Protein AF-0000000070922923 (afdb_homodimer)

Nearest PDB structures (foldseek):
  2a6q-assembly1_A  TM=8.345E-01  e=1.023E-07  Escherichia coli
  2a6q-assembly3_D  TM=9.654E-01  e=1.080E-05  Escherichia coli
  6l8f-assembly2_E  TM=8.200E-01  e=3.746E-06  Staphylococcus aureus subsp. aureus NCTC 8325
  6l8f-assembly1_A  TM=8.128E-01  e=3.490E-06  Staphylococcus aureus subsp. aureus NCTC 8325
  6l8e-assembly1_B  TM=9.632E-01  e=3.952E-04  Staphylococcus aureus subsp. aureus NCTC 8325

Organism: NCBI:txid713585

Sequence (166 aa):
MDAITYTTVRANLSKTMDRVCSDHEALIITRNGQQSVVMLSLEDYKALEETAYLLRTPANAKRLLTAAAQLNAGKGVERKLAKMDAITYTTVRANLSKTMDRVCSDHEALIITRNGQQSVVMLSLEDYKALEETAYLLRTPANAKRLLTAAAQLNAGKGVERKLAK

Solvent-accessible surface area (backbone atoms only — not comparable to full-atom values): 8550 Å² total; per-residue (Å²): 127,53,74,44,45,46,71,58,39,71,76,33,47,68,60,52,55,50,46,15,55,73,68,69,43,51,34,36,37,39,45,91,95,48,82,40,32,31,39,29,17,39,67,58,49,50,52,50,50,48,48,31,56,45,14,53,40,43,71,42,9,42,50,49,42,49,52,50,50,46,49,51,47,45,52,51,50,47,58,56,66,74,94,128,52,76,45,46,46,72,57,38,70,77,33,46,69,59,51,55,48,47,16,55,73,68,69,43,51,35,35,37,39,44,91,96,48,84,40,32,32,38,30,19,41,68,58,50,52,52,50,51,50,48,32,57,44,14,52,39,42,70,43,9,40,51,50,42,49,52,51,50,47,48,52,48,44,51,50,46,48,56,57,66,76,94

Structure (mmCIF, N/CA/C/O backbone):
data_AF-0000000070922923-model_v1
#
loop_
_entity.id
_entity.type
_entity.pdbx_description
1 polymer Antitoxin
#
loop_
_atom_site.group_PDB
_atom_site.id
_atom_site.type_symbol
_atom_site.label_atom_id
_atom_site.label_alt_id
_at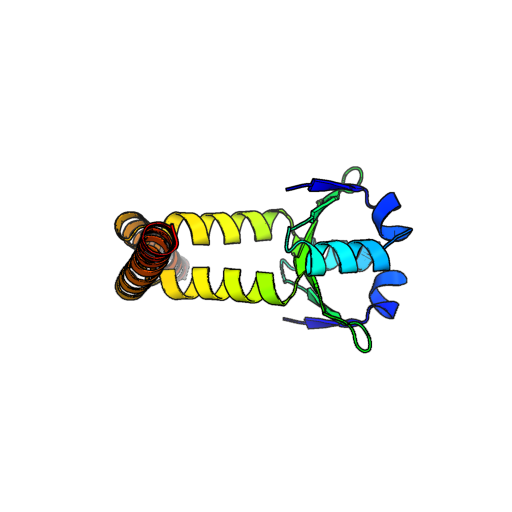om_site.label_comp_id
_atom_site.label_asym_id
_atom_site.label_entity_id
_atom_site.label_seq_id
_atom_site.pdbx_PDB_ins_code
_atom_site.Cartn_x
_atom_site.Cartn_y
_atom_site.Cartn_z
_atom_site.occupancy
_atom_site.B_iso_or_equiv
_atom_site.auth_seq_id
_atom_site.auth_comp_id
_atom_site.auth_asym_id
_atom_site.auth_atom_id
_atom_site.pdbx_PDB_model_num
ATOM 1 N N . MET A 1 1 ? 1.988 5.824 -11.891 1 79.81 1 MET A N 1
ATOM 2 C CA . MET A 1 1 ? 1.676 4.504 -11.352 1 79.81 1 MET A CA 1
ATOM 3 C C . MET A 1 1 ? 1.28 3.543 -12.469 1 79.81 1 MET A C 1
ATOM 5 O O . MET A 1 1 ? 0.51 3.906 -13.359 1 79.81 1 MET A O 1
ATOM 9 N N . ASP A 1 2 ? 1.984 2.342 -12.562 1 89.19 2 ASP A N 1
ATOM 10 C CA . ASP A 1 2 ? 1.737 1.365 -13.625 1 89.19 2 ASP A CA 1
ATOM 11 C C . ASP A 1 2 ? 0.698 0.335 -13.188 1 89.19 2 ASP A C 1
ATOM 13 O O . ASP A 1 2 ? 0.5 0.115 -11.984 1 89.19 2 ASP A O 1
ATOM 17 N N . ALA A 1 3 ? 0.009 -0.147 -14.25 1 95.56 3 ALA A N 1
ATOM 18 C CA . ALA A 1 3 ? -0.985 -1.19 -14.008 1 95.56 3 ALA A CA 1
ATOM 19 C C . ALA A 1 3 ? -0.617 -2.479 -14.742 1 95.56 3 ALA A C 1
ATOM 21 O O . ALA A 1 3 ? -0.144 -2.439 -15.883 1 95.56 3 ALA A O 1
ATOM 22 N N . ILE A 1 4 ? -0.761 -3.592 -14.078 1 96.75 4 ILE A N 1
ATOM 23 C CA . ILE A 1 4 ? -0.545 -4.91 -14.656 1 96.75 4 ILE A CA 1
ATOM 24 C C . ILE A 1 4 ? -1.716 -5.828 -14.305 1 96.75 4 ILE A C 1
ATOM 26 O O . ILE A 1 4 ? -2.465 -5.555 -13.367 1 96.75 4 ILE A O 1
ATOM 30 N N . THR A 1 5 ? -1.867 -6.867 -15.125 1 97.38 5 THR A N 1
ATOM 31 C CA . THR A 1 5 ? -3.014 -7.742 -14.922 1 97.38 5 THR A CA 1
ATOM 32 C C . THR A 1 5 ? -2.678 -8.852 -13.922 1 97.38 5 THR A C 1
ATOM 34 O O . THR A 1 5 ? -1.505 -9.156 -13.703 1 97.38 5 THR A O 1
ATOM 37 N N . TYR A 1 6 ? -3.736 -9.398 -13.43 1 97.19 6 TYR A N 1
ATOM 38 C CA . TYR A 1 6 ? -3.629 -10.547 -12.531 1 97.19 6 TYR A CA 1
ATOM 39 C C . TYR A 1 6 ? -2.818 -11.664 -13.18 1 97.19 6 TYR A C 1
ATOM 41 O O . TYR A 1 6 ? -1.923 -12.234 -12.547 1 97.19 6 TYR A O 1
ATOM 49 N N . THR A 1 7 ? -3.131 -11.945 -14.422 1 96.69 7 THR A N 1
ATOM 50 C CA . THR A 1 7 ? -2.504 -13.055 -15.133 1 96.69 7 THR A CA 1
ATOM 51 C C . THR A 1 7 ? -0.998 -12.844 -15.25 1 96.69 7 THR A C 1
ATOM 53 O O . THR A 1 7 ? -0.217 -13.781 -15.062 1 96.69 7 THR A O 1
ATOM 56 N N . THR A 1 8 ? -0.598 -11.625 -15.5 1 97.12 8 THR A N 1
ATOM 57 C CA . THR A 1 8 ? 0.817 -11.289 -15.625 1 97.12 8 THR A CA 1
ATOM 58 C C . THR A 1 8 ? 1.524 -11.438 -14.281 1 97.12 8 THR A C 1
ATOM 60 O O . THR A 1 8 ? 2.631 -11.977 -14.211 1 97.12 8 THR A O 1
ATOM 63 N N . VAL A 1 9 ? 0.851 -11.008 -13.234 1 97.75 9 VAL A N 1
ATOM 64 C CA . VAL A 1 9 ? 1.444 -11.07 -11.898 1 97.75 9 VAL A CA 1
ATOM 65 C C . VAL A 1 9 ? 1.553 -12.531 -11.453 1 97.75 9 VAL A C 1
ATOM 67 O O . VAL A 1 9 ? 2.562 -12.93 -10.875 1 97.75 9 VAL A O 1
ATOM 70 N N . ARG A 1 10 ? 0.542 -13.258 -11.727 1 96.31 10 ARG A N 1
ATOM 71 C CA . ARG A 1 10 ? 0.538 -14.672 -11.352 1 96.31 10 ARG A CA 1
ATOM 72 C C . ARG A 1 10 ? 1.724 -15.406 -11.969 1 96.31 10 ARG A C 1
ATOM 74 O O . ARG A 1 10 ? 2.35 -16.234 -11.32 1 96.31 10 ARG A O 1
ATOM 81 N N . ALA A 1 11 ? 2.074 -15.055 -13.164 1 96.5 11 ALA A N 1
ATOM 82 C CA . ALA A 1 11 ? 3.17 -15.703 -13.875 1 96.5 11 ALA A CA 1
ATOM 83 C C . ALA A 1 11 ? 4.523 -15.172 -13.414 1 96.5 11 ALA A C 1
ATOM 85 O O . ALA A 1 11 ? 5.543 -15.844 -13.555 1 96.5 11 ALA A O 1
ATOM 86 N N . ASN A 1 12 ? 4.492 -13.938 -12.867 1 97.5 12 ASN A N 1
ATOM 87 C CA . ASN A 1 12 ? 5.75 -13.258 -12.578 1 97.5 12 ASN A CA 1
ATOM 88 C C . ASN A 1 12 ? 5.711 -12.57 -11.211 1 97.5 12 ASN A C 1
ATOM 90 O O . ASN A 1 12 ? 6.148 -11.43 -11.07 1 97.5 12 ASN A O 1
ATOM 94 N N . LEU A 1 13 ? 5.238 -13.297 -10.273 1 97.44 13 LEU A N 1
ATOM 95 C CA . LEU A 1 13 ? 5.035 -12.672 -8.969 1 97.44 13 LEU A CA 1
ATOM 96 C C . LEU A 1 13 ? 6.355 -12.195 -8.383 1 97.44 13 LEU A C 1
ATOM 98 O O . LEU A 1 13 ? 6.461 -11.062 -7.91 1 97.44 13 LEU A O 1
ATOM 102 N N . SER A 1 14 ? 7.355 -13.039 -8.43 1 96.94 14 SER A N 1
ATOM 103 C CA . SER A 1 14 ? 8.656 -12.695 -7.871 1 96.94 14 SER A CA 1
ATOM 104 C C . SER A 1 14 ? 9.234 -11.453 -8.539 1 96.94 14 SER A C 1
ATOM 106 O O . SER A 1 14 ? 9.711 -10.539 -7.863 1 96.94 14 SER A O 1
ATOM 108 N N . LYS A 1 15 ? 9.195 -11.375 -9.828 1 97.25 15 LYS A N 1
ATOM 109 C CA . LYS A 1 15 ? 9.695 -10.234 -10.578 1 97.25 15 LYS A CA 1
ATOM 110 C C . LYS A 1 15 ? 8.922 -8.969 -10.242 1 97.25 15 LYS A C 1
ATOM 112 O O . LYS A 1 15 ? 9.5 -7.879 -10.148 1 97.25 15 LYS A O 1
ATOM 117 N N . THR A 1 16 ? 7.656 -9.109 -10.117 1 97.69 16 THR A N 1
ATOM 118 C CA . THR A 1 16 ? 6.805 -7.973 -9.773 1 97.69 16 THR A CA 1
ATOM 119 C C . THR A 1 16 ? 7.195 -7.406 -8.406 1 97.69 16 THR A C 1
ATOM 121 O O . THR A 1 16 ? 7.305 -6.188 -8.242 1 97.69 16 THR A O 1
ATOM 124 N N . MET A 1 17 ? 7.398 -8.297 -7.469 1 98 17 MET A N 1
ATOM 125 C CA . MET A 1 17 ? 7.805 -7.879 -6.133 1 98 17 MET A CA 1
ATOM 126 C C . MET A 1 17 ? 9.172 -7.191 -6.168 1 98 17 MET A C 1
ATOM 128 O O . MET A 1 17 ? 9.375 -6.184 -5.488 1 98 17 MET A O 1
ATOM 132 N N . ASP A 1 18 ? 10.07 -7.695 -6.977 1 97.69 18 ASP A N 1
ATOM 133 C CA . ASP A 1 18 ? 11.383 -7.066 -7.141 1 97.69 18 ASP A CA 1
ATOM 134 C C . ASP A 1 18 ? 11.242 -5.656 -7.707 1 97.69 18 ASP A C 1
ATOM 136 O O . ASP A 1 18 ? 11.945 -4.738 -7.285 1 97.69 18 ASP A O 1
ATOM 140 N N . ARG A 1 19 ? 10.383 -5.527 -8.602 1 97.06 19 ARG A N 1
ATOM 141 C CA . ARG A 1 19 ? 10.195 -4.258 -9.297 1 97.06 19 ARG A CA 1
ATOM 142 C C . ARG A 1 19 ? 9.742 -3.166 -8.336 1 97.06 19 ARG A C 1
ATOM 144 O O . ARG A 1 19 ? 10.297 -2.066 -8.328 1 97.06 19 ARG A O 1
ATOM 151 N N . VAL A 1 20 ? 8.812 -3.473 -7.449 1 97.31 20 VAL A N 1
ATOM 152 C CA . VAL A 1 20 ? 8.273 -2.449 -6.559 1 97.31 20 VAL A CA 1
ATOM 153 C C . VAL A 1 20 ? 9.312 -2.092 -5.492 1 97.31 20 VAL A C 1
ATOM 155 O O . VAL A 1 20 ? 9.328 -0.967 -4.988 1 97.31 20 VAL A O 1
ATOM 158 N N . CYS A 1 21 ? 10.148 -3.023 -5.168 1 97.12 21 CYS A N 1
ATOM 159 C CA . CYS A 1 21 ? 11.195 -2.766 -4.184 1 97.12 21 CYS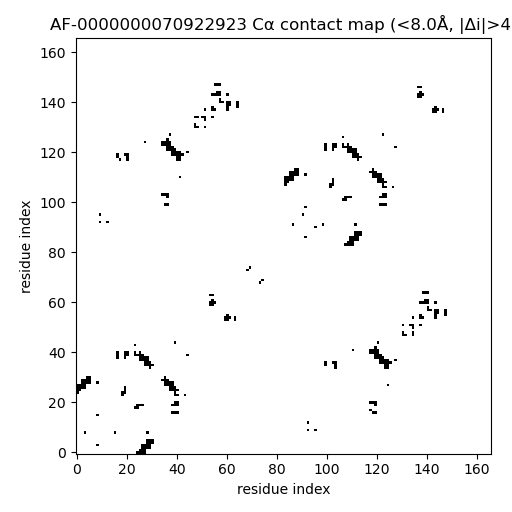 A CA 1
ATOM 160 C C . CYS A 1 21 ? 12.344 -1.984 -4.801 1 97.12 21 CYS A C 1
ATOM 162 O O . CYS A 1 21 ? 12.914 -1.096 -4.16 1 97.12 21 CYS A O 1
ATOM 164 N N . SER A 1 22 ? 12.688 -2.305 -6.016 1 96.44 22 SER A N 1
ATOM 165 C CA . SER A 1 22 ? 13.82 -1.67 -6.676 1 96.44 22 SER A CA 1
ATOM 166 C C . SER A 1 22 ? 13.469 -0.266 -7.152 1 96.44 22 SER A C 1
ATOM 168 O O . SER A 1 22 ? 14.242 0.676 -6.949 1 96.44 22 SER A O 1
ATOM 170 N N . ASP A 1 23 ? 12.289 -0.087 -7.77 1 94.88 23 ASP A N 1
ATOM 171 C CA . ASP A 1 23 ? 11.891 1.182 -8.375 1 94.88 23 ASP A CA 1
ATOM 172 C C . ASP A 1 23 ? 11.203 2.082 -7.352 1 94.88 23 ASP A C 1
ATOM 174 O O . ASP A 1 23 ? 11.047 3.285 -7.578 1 94.88 23 ASP A O 1
ATOM 178 N N . HIS A 1 24 ? 10.789 1.48 -6.309 1 94.62 24 HIS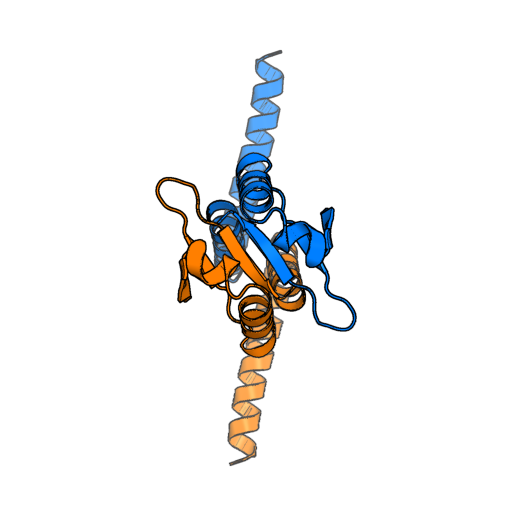 A N 1
ATOM 179 C CA . HIS A 1 24 ? 10.047 2.199 -5.281 1 94.62 24 HIS A CA 1
ATOM 180 C C . HIS A 1 24 ? 8.805 2.869 -5.867 1 94.62 24 HIS A C 1
ATOM 182 O O . HIS A 1 24 ? 8.516 4.027 -5.562 1 94.62 24 HIS A O 1
ATOM 188 N N . GLU A 1 25 ? 8.227 2.203 -6.793 1 94.38 25 GLU A N 1
ATOM 189 C CA . GLU A 1 25 ? 6.969 2.639 -7.398 1 94.38 25 GLU A CA 1
ATOM 190 C C . GLU A 1 25 ? 5.871 1.603 -7.199 1 94.38 25 GLU A C 1
ATOM 192 O O . GLU A 1 25 ? 6.074 0.413 -7.453 1 94.38 25 GLU A O 1
ATOM 197 N N . ALA A 1 26 ? 4.738 2.104 -6.789 1 96.5 26 ALA A N 1
ATOM 198 C CA . ALA A 1 26 ? 3.592 1.224 -6.566 1 96.5 26 ALA A CA 1
ATOM 199 C C . ALA A 1 26 ? 3.045 0.692 -7.891 1 96.5 26 ALA A C 1
ATOM 201 O O . ALA A 1 26 ? 3.131 1.366 -8.922 1 96.5 26 ALA A O 1
ATOM 202 N N . LEU A 1 27 ? 2.479 -0.525 -7.812 1 97.75 27 LEU A N 1
ATOM 203 C CA . LEU A 1 27 ? 1.881 -1.153 -8.984 1 97.75 27 LEU A CA 1
ATOM 204 C C . LEU A 1 27 ? 0.425 -1.522 -8.727 1 97.75 27 LEU A C 1
ATOM 206 O O . LEU A 1 27 ? 0.1 -2.072 -7.668 1 97.75 27 LEU A O 1
ATOM 210 N N . ILE A 1 28 ? -0.378 -1.153 -9.727 1 98.25 28 ILE A N 1
ATOM 211 C CA . ILE A 1 28 ? -1.776 -1.565 -9.672 1 98.25 28 ILE A CA 1
ATOM 212 C C . ILE A 1 28 ? -1.942 -2.922 -10.352 1 98.25 28 ILE A C 1
ATOM 214 O O . ILE A 1 28 ? -1.435 -3.139 -11.453 1 98.25 28 ILE A O 1
ATOM 218 N N . ILE A 1 29 ? -2.617 -3.795 -9.648 1 98.38 29 ILE A N 1
ATOM 219 C CA . ILE A 1 29 ? -2.926 -5.105 -10.219 1 98.38 29 ILE A CA 1
ATOM 220 C C . ILE A 1 29 ? -4.426 -5.211 -10.484 1 98.38 29 ILE A C 1
ATOM 222 O O . ILE A 1 29 ? -5.234 -5.16 -9.555 1 98.38 29 ILE A O 1
ATOM 226 N N . THR A 1 30 ? -4.691 -5.395 -11.727 1 97.94 30 THR A N 1
ATOM 227 C CA . THR A 1 30 ? -6.094 -5.41 -12.125 1 97.94 30 THR A CA 1
ATOM 228 C C . THR A 1 30 ? -6.574 -6.84 -12.367 1 97.94 30 THR A C 1
ATOM 230 O O . THR A 1 30 ? -5.781 -7.715 -12.727 1 97.94 30 THR A O 1
ATOM 233 N N . ARG A 1 31 ? -7.906 -7.035 -12.117 1 94.94 31 ARG A N 1
ATOM 234 C CA . ARG A 1 31 ? -8.594 -8.297 -12.359 1 94.94 31 ARG A CA 1
ATOM 235 C C . ARG A 1 31 ? -9.883 -8.078 -13.141 1 94.94 31 ARG A C 1
ATOM 237 O O . ARG A 1 31 ? -10.57 -7.07 -12.953 1 94.94 31 ARG A O 1
ATOM 244 N N . ASN A 1 32 ? -10.094 -9.031 -13.977 1 92.19 32 ASN A N 1
ATOM 245 C CA . ASN A 1 32 ? -11.312 -8.914 -14.766 1 92.19 32 ASN A CA 1
ATOM 246 C C . ASN A 1 32 ? -12.562 -8.977 -13.891 1 92.19 32 ASN A C 1
ATOM 248 O O . ASN A 1 32 ? -12.789 -9.969 -13.195 1 92.19 32 ASN A O 1
ATOM 252 N N . GLY A 1 33 ? -13.328 -7.867 -13.867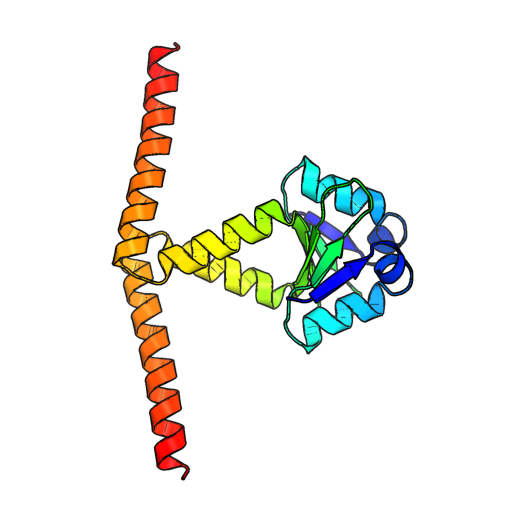 1 92.69 33 GLY A N 1
ATOM 253 C CA . GLY A 1 33 ? -14.609 -7.82 -13.195 1 92.69 33 GLY A CA 1
ATOM 254 C C . GLY A 1 33 ? -14.492 -7.75 -11.68 1 92.69 33 GLY A C 1
ATOM 255 O O . GLY A 1 33 ? -15.492 -7.871 -10.969 1 92.69 33 GLY A O 1
ATOM 256 N N . GLN A 1 34 ? -13.344 -7.723 -11.195 1 94.88 34 GLN A N 1
ATOM 257 C CA . GLN A 1 34 ? -13.141 -7.699 -9.75 1 94.88 34 GLN A CA 1
ATOM 258 C C . GLN A 1 34 ? -12.352 -6.461 -9.328 1 94.88 34 GLN A C 1
ATOM 260 O O . GLN A 1 34 ? -11.82 -5.734 -10.172 1 94.88 34 GLN A O 1
ATOM 265 N N . GLN A 1 35 ? -12.359 -6.238 -8.031 1 96 35 GLN A N 1
ATOM 266 C CA . G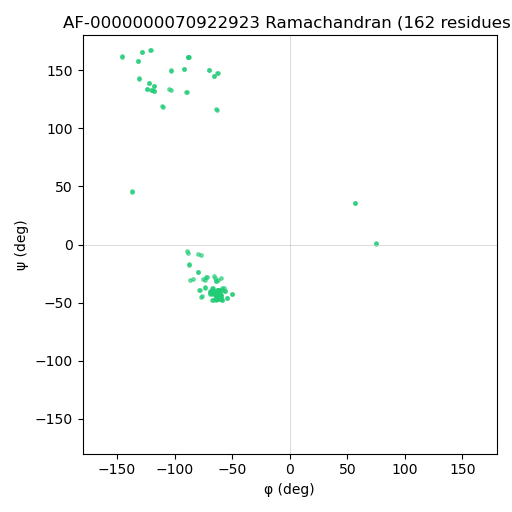LN A 1 35 ? -11.633 -5.098 -7.492 1 96 35 GLN A CA 1
ATOM 267 C C . GLN A 1 35 ? -10.125 -5.258 -7.691 1 96 35 GLN A C 1
ATOM 269 O O . GLN A 1 35 ? -9.594 -6.363 -7.566 1 96 35 GLN A O 1
ATOM 274 N N . SER A 1 36 ? -9.508 -4.152 -7.922 1 98.06 36 SER A N 1
ATOM 275 C CA . SER A 1 36 ? -8.062 -4.141 -8.094 1 98.06 36 SER A CA 1
ATOM 276 C C . SER A 1 36 ? -7.348 -3.967 -6.762 1 98.06 36 SER A C 1
ATOM 278 O O . SER A 1 36 ? -7.957 -3.549 -5.773 1 98.06 36 SER A O 1
ATOM 280 N N . VAL A 1 37 ? -6.051 -4.344 -6.789 1 98.44 37 VAL A N 1
ATOM 281 C CA . VAL A 1 37 ? -5.211 -4.176 -5.609 1 98.44 37 VAL A CA 1
ATOM 282 C C . VAL A 1 37 ? -3.928 -3.438 -5.988 1 98.44 37 VAL A C 1
ATOM 284 O O . VAL A 1 37 ? -3.643 -3.244 -7.172 1 98.44 37 VAL A O 1
ATOM 287 N N . VAL A 1 38 ? -3.221 -2.971 -4.961 1 98.44 38 VAL A N 1
ATOM 288 C CA . VAL A 1 38 ? -1.949 -2.277 -5.137 1 98.44 38 VAL A CA 1
ATOM 289 C C . VAL A 1 38 ? -0.853 -3.006 -4.363 1 98.44 38 VAL A C 1
ATOM 291 O O . VAL A 1 38 ? -1.081 -3.475 -3.244 1 98.44 38 VAL A O 1
ATOM 294 N N . MET A 1 39 ? 0.3 -3.062 -5.055 1 98.5 39 MET A N 1
ATOM 295 C CA . MET A 1 39 ? 1.496 -3.604 -4.414 1 98.5 39 MET A CA 1
ATOM 296 C C . MET A 1 39 ? 2.59 -2.547 -4.32 1 98.5 39 MET A C 1
ATOM 298 O O . MET A 1 39 ? 2.859 -1.839 -5.293 1 98.5 39 MET A O 1
ATOM 302 N N . LEU A 1 40 ? 3.152 -2.43 -3.17 1 97.69 40 LEU A N 1
ATOM 303 C CA . LEU A 1 40 ? 4.297 -1.548 -2.98 1 97.69 40 LEU A CA 1
ATOM 304 C C . LEU A 1 40 ? 5.27 -2.133 -1.96 1 97.69 40 LEU A C 1
ATOM 306 O O . LEU A 1 40 ? 4.914 -3.041 -1.206 1 97.69 40 LEU A O 1
ATOM 310 N N . SER A 1 41 ? 6.496 -1.654 -1.948 1 97.94 41 SER A N 1
ATOM 311 C CA . SER A 1 41 ? 7.469 -2.17 -0.99 1 97.94 41 SER A CA 1
ATOM 312 C C . SER A 1 41 ? 7.035 -1.887 0.444 1 97.94 41 SER A C 1
ATOM 314 O O . SER A 1 41 ? 6.367 -0.885 0.711 1 97.94 41 SER A O 1
ATOM 316 N N . LEU A 1 42 ? 7.387 -2.771 1.329 1 97.38 42 LEU A N 1
ATOM 317 C CA . LEU A 1 42 ? 7.078 -2.537 2.736 1 97.38 42 LEU A CA 1
ATOM 318 C C . LEU A 1 42 ? 7.66 -1.21 3.207 1 97.38 42 LEU A C 1
ATOM 320 O O . LEU A 1 42 ? 7.012 -0.469 3.947 1 97.38 42 LEU A O 1
ATOM 324 N N . GLU A 1 43 ? 8.812 -0.912 2.783 1 95.38 43 GLU A N 1
ATOM 325 C CA . GLU A 1 43 ? 9.477 0.337 3.145 1 95.38 43 GLU A CA 1
ATOM 326 C C . GLU A 1 43 ? 8.648 1.546 2.709 1 95.38 43 GLU A C 1
ATOM 328 O O . GLU A 1 43 ? 8.414 2.457 3.504 1 95.38 43 GLU A O 1
ATOM 333 N N . ASP A 1 44 ? 8.211 1.524 1.506 1 94.56 44 ASP A N 1
ATOM 334 C CA . ASP A 1 44 ? 7.426 2.635 0.976 1 94.56 44 ASP A CA 1
ATOM 335 C C . ASP A 1 44 ? 6.074 2.742 1.683 1 94.56 44 ASP A C 1
ATOM 337 O O . ASP A 1 44 ? 5.582 3.846 1.928 1 94.56 44 ASP A O 1
ATOM 341 N N . TYR A 1 45 ? 5.516 1.658 1.977 1 95.5 45 TYR A N 1
ATOM 342 C CA . TYR A 1 45 ? 4.242 1.648 2.689 1 95.5 45 TYR A CA 1
ATOM 343 C C . TYR A 1 45 ? 4.387 2.27 4.074 1 95.5 45 TYR A C 1
ATOM 345 O O . TYR A 1 45 ? 3.57 3.1 4.477 1 95.5 45 TYR A O 1
ATOM 353 N N . LYS A 1 46 ? 5.43 1.92 4.77 1 93.38 46 LYS A N 1
ATOM 354 C CA . LYS A 1 46 ? 5.68 2.455 6.102 1 93.38 46 LYS A CA 1
ATOM 355 C C . LYS A 1 46 ? 5.895 3.965 6.059 1 93.38 46 LYS A C 1
ATOM 357 O O . LYS A 1 46 ? 5.418 4.691 6.93 1 93.38 46 LYS A O 1
ATOM 362 N N . ALA A 1 47 ? 6.625 4.367 5.098 1 90.38 47 ALA A N 1
ATOM 363 C CA . ALA A 1 47 ? 6.863 5.797 4.926 1 90.38 47 ALA A CA 1
ATOM 364 C C . ALA A 1 47 ? 5.555 6.543 4.688 1 90.38 47 ALA A C 1
ATOM 366 O O . ALA A 1 47 ? 5.328 7.609 5.262 1 90.38 47 ALA A O 1
ATOM 367 N N . LEU A 1 48 ? 4.699 6.004 3.844 1 89.69 48 LEU A N 1
ATOM 368 C CA . LEU A 1 48 ? 3.402 6.594 3.531 1 89.69 48 LEU A CA 1
ATOM 369 C C . LEU A 1 48 ? 2.514 6.645 4.77 1 89.69 48 LEU A C 1
ATOM 371 O O . LEU A 1 48 ? 1.877 7.664 5.039 1 89.69 48 LEU A O 1
ATOM 375 N N . GLU A 1 49 ? 2.465 5.578 5.457 1 88.69 49 GLU A N 1
ATOM 376 C CA . GLU A 1 49 ? 1.673 5.492 6.68 1 88.69 49 GLU A CA 1
ATOM 377 C C . GLU A 1 49 ? 2.166 6.484 7.727 1 88.69 49 GLU A C 1
ATOM 379 O O . GLU A 1 49 ? 1.363 7.16 8.375 1 88.69 49 GLU A O 1
ATOM 384 N N . GLU A 1 50 ? 3.473 6.551 7.926 1 84.31 50 GLU A N 1
ATOM 385 C CA . GLU A 1 50 ? 4.074 7.488 8.867 1 84.31 50 GLU A CA 1
ATOM 386 C C . GLU A 1 50 ? 3.738 8.93 8.5 1 84.31 50 GLU A C 1
ATOM 388 O O . GLU A 1 50 ? 3.4 9.734 9.375 1 84.31 50 GLU A O 1
ATOM 393 N N . THR A 1 51 ? 3.846 9.125 7.227 1 81.25 51 THR A N 1
ATOM 394 C CA . THR A 1 51 ? 3.52 10.461 6.742 1 81.25 51 THR A CA 1
ATOM 395 C C . THR A 1 51 ? 2.061 10.797 7.035 1 81.25 51 THR A C 1
ATOM 397 O O . THR A 1 51 ? 1.759 11.875 7.555 1 81.25 51 THR A O 1
ATOM 400 N N . ALA A 1 52 ? 1.173 9.859 6.754 1 82.56 52 ALA A N 1
ATOM 401 C CA . ALA A 1 52 ? -0.251 10.062 7.008 1 82.56 52 ALA A CA 1
ATOM 402 C C . ALA A 1 52 ? -0.519 10.266 8.5 1 82.56 52 ALA A C 1
ATOM 404 O O . ALA A 1 52 ? -1.32 11.117 8.883 1 82.56 52 ALA A O 1
ATOM 405 N N . TYR A 1 53 ? 0.124 9.516 9.281 1 80.94 53 TYR A N 1
ATOM 406 C CA . TYR A 1 53 ? -0.045 9.578 10.727 1 80.94 53 TYR A CA 1
ATOM 407 C C . TYR A 1 53 ? 0.466 10.906 11.281 1 80.94 53 TYR A C 1
ATOM 409 O O . TYR A 1 53 ? -0.207 11.555 12.086 1 80.94 53 TYR A O 1
ATOM 417 N N . LEU A 1 54 ? 1.661 11.32 10.891 1 75.25 54 LEU A N 1
ATOM 418 C CA . LEU A 1 54 ? 2.309 12.531 11.383 1 75.25 54 LEU A CA 1
ATOM 419 C C . LEU A 1 54 ? 1.515 13.773 10.984 1 75.25 54 LEU A C 1
ATOM 421 O O . LEU A 1 54 ? 1.445 14.742 11.75 1 75.25 54 LEU A O 1
ATOM 425 N N . LEU A 1 55 ? 0.919 13.648 9.898 1 73.38 55 LEU A N 1
ATOM 426 C CA . LEU A 1 55 ? 0.232 14.82 9.359 1 73.38 55 LEU A CA 1
ATOM 427 C C . LEU A 1 55 ? -1.196 14.898 9.891 1 73.38 55 LEU A C 1
ATOM 429 O O . LEU A 1 55 ? -1.91 15.867 9.609 1 73.38 55 LEU A O 1
ATOM 433 N N . ARG A 1 56 ? -1.585 13.883 10.578 1 72.38 56 ARG A N 1
ATOM 434 C CA . ARG A 1 56 ? -2.938 13.867 11.125 1 72.38 56 ARG A CA 1
ATOM 435 C C . ARG A 1 56 ? -3.117 14.969 12.172 1 72.38 56 ARG A C 1
ATOM 437 O O . ARG A 1 56 ? -4.238 15.414 12.43 1 72.38 56 ARG A O 1
ATOM 444 N N . THR A 1 57 ? -2.139 15.406 12.883 1 70.88 57 THR A N 1
ATOM 445 C CA . THR A 1 57 ? -2.248 16.547 13.789 1 70.88 57 THR A CA 1
ATOM 446 C C . THR A 1 57 ? -1.608 17.781 13.188 1 70.88 57 THR A C 1
ATOM 448 O O . THR A 1 57 ? -0.539 17.703 12.578 1 70.88 57 THR A O 1
ATOM 451 N N . PRO A 1 58 ? -2.365 18.938 13.273 1 64.5 58 PRO A N 1
ATOM 452 C CA . PRO A 1 58 ? -1.859 20.172 12.688 1 64.5 58 PRO A CA 1
ATOM 453 C C . PRO A 1 58 ? -0.427 20.484 13.109 1 64.5 58 PRO A C 1
ATOM 455 O O . PRO A 1 58 ? 0.37 20.969 12.305 1 64.5 58 PRO A O 1
ATOM 458 N N . ALA A 1 59 ? -0.189 20.281 14.32 1 66.88 59 ALA A N 1
ATOM 459 C CA . ALA A 1 59 ? 1.147 20.578 14.82 1 66.88 59 ALA A CA 1
ATOM 460 C C . ALA A 1 59 ? 2.205 19.734 14.117 1 66.88 59 ALA A C 1
ATOM 462 O O . ALA A 1 59 ? 3.254 20.234 13.719 1 66.88 59 ALA A O 1
ATOM 463 N N . ASN A 1 60 ? 1.893 18.5 13.922 1 67.62 60 ASN A N 1
ATOM 464 C CA . ASN A 1 60 ? 2.83 17.594 13.289 1 67.62 60 ASN A CA 1
ATOM 465 C C . ASN A 1 60 ? 2.957 17.859 11.797 1 67.62 60 ASN A C 1
ATOM 467 O O . ASN A 1 60 ? 4.051 17.766 11.234 1 67.62 60 ASN A O 1
ATOM 471 N N . ALA A 1 61 ? 1.863 18.188 11.32 1 66.75 61 ALA A N 1
ATOM 472 C CA . ALA A 1 61 ? 1.871 18.5 9.891 1 66.75 61 ALA A CA 1
ATOM 473 C C . ALA A 1 61 ? 2.781 19.688 9.602 1 66.75 61 ALA A C 1
ATOM 475 O O . ALA A 1 61 ? 3.572 19.672 8.656 1 66.75 61 ALA A O 1
ATOM 476 N N . LYS A 1 62 ? 2.65 20.625 10.391 1 65.12 62 LYS A N 1
ATOM 477 C CA . LYS A 1 62 ? 3.473 21.828 10.227 1 65.12 62 LYS A CA 1
ATOM 478 C C . LYS A 1 62 ? 4.957 21.484 10.344 1 65.12 62 LYS A C 1
ATOM 480 O O . LYS A 1 62 ? 5.762 21.953 9.523 1 65.12 62 LYS A O 1
ATOM 485 N N . ARG A 1 63 ? 5.23 20.734 11.297 1 66.25 63 ARG A N 1
ATOM 486 C CA . ARG A 1 63 ? 6.621 20.359 11.523 1 66.25 63 ARG A CA 1
ATOM 487 C C . ARG A 1 63 ? 7.184 19.594 10.336 1 66.25 63 ARG A C 1
ATOM 489 O O . ARG A 1 63 ? 8.312 19.844 9.906 1 66.25 63 ARG A O 1
ATOM 496 N N . LEU A 1 64 ? 6.41 18.688 9.859 1 63.84 64 LEU A N 1
ATOM 497 C CA . LEU A 1 64 ? 6.852 17.828 8.758 1 63.84 64 LEU A CA 1
ATOM 498 C C . LEU A 1 64 ? 7.023 18.641 7.477 1 63.84 64 LEU A C 1
ATOM 500 O O . LEU A 1 64 ? 7.973 18.406 6.723 1 63.84 64 LEU A O 1
ATOM 504 N N . LEU A 1 65 ? 6.113 19.453 7.293 1 64.88 65 LEU A N 1
ATOM 505 C CA . LEU A 1 65 ? 6.195 20.281 6.098 1 64.88 65 LEU A CA 1
ATOM 506 C C . LEU A 1 65 ? 7.414 21.203 6.156 1 64.88 65 LEU A C 1
ATOM 508 O O . LEU A 1 65 ? 8.07 21.438 5.133 1 64.88 65 LEU A O 1
ATOM 512 N N . THR A 1 66 ? 7.578 21.672 7.312 1 65.5 66 THR A N 1
ATOM 513 C CA . THR A 1 66 ? 8.742 22.516 7.504 1 65.5 66 THR A CA 1
ATOM 514 C C . THR A 1 66 ? 10.031 21.734 7.258 1 65.5 66 THR A C 1
ATOM 516 O O . THR A 1 66 ? 10.953 22.234 6.598 1 65.5 66 THR A O 1
ATOM 519 N N . ALA A 1 67 ? 10.117 20.531 7.762 1 62.69 67 ALA A N 1
ATOM 520 C CA . ALA A 1 67 ? 11.289 19.672 7.574 1 62.69 67 ALA A CA 1
ATOM 521 C C . ALA A 1 67 ? 11.5 19.359 6.098 1 62.69 67 ALA A C 1
ATOM 523 O O . ALA A 1 67 ? 12.633 19.391 5.605 1 62.69 67 ALA A O 1
ATOM 524 N N . ALA A 1 68 ? 10.453 19.062 5.441 1 61.94 68 ALA A N 1
ATOM 525 C CA . ALA A 1 68 ? 10.508 18.75 4.016 1 61.94 68 ALA A CA 1
ATOM 526 C C . ALA A 1 68 ? 10.977 19.953 3.211 1 61.94 68 ALA A C 1
ATOM 528 O O . ALA A 1 68 ? 11.766 19.828 2.273 1 61.94 68 ALA A O 1
ATOM 529 N N . ALA A 1 69 ? 10.477 21.109 3.531 1 59.81 69 ALA A N 1
ATOM 530 C CA . ALA A 1 69 ? 10.875 22.359 2.887 1 59.81 69 ALA A CA 1
ATOM 531 C C . ALA A 1 69 ? 12.359 22.641 3.115 1 59.81 69 ALA A C 1
ATOM 533 O O . ALA A 1 69 ? 13.055 23.109 2.211 1 59.81 69 ALA A O 1
ATOM 534 N N . GLN A 1 70 ? 12.789 22.359 4.254 1 62.44 70 GLN A N 1
ATOM 535 C CA . GLN A 1 70 ? 14.195 22.578 4.594 1 62.44 70 GLN A CA 1
ATOM 536 C C . GLN A 1 70 ? 15.102 21.625 3.814 1 62.44 70 GLN A C 1
ATOM 538 O O . GLN A 1 70 ? 16.172 22.016 3.355 1 62.44 70 GLN A O 1
ATOM 543 N N . LEU A 1 71 ? 14.609 20.406 3.691 1 58.44 71 LEU A N 1
ATOM 544 C CA . LEU A 1 71 ? 15.359 19.422 2.914 1 58.44 71 LEU A CA 1
ATOM 545 C C . LEU A 1 71 ? 15.445 19.844 1.451 1 58.44 71 LEU A C 1
ATOM 547 O O . LEU A 1 71 ? 16.5 19.719 0.828 1 58.44 71 LEU A O 1
ATOM 551 N N . ASN A 1 72 ? 14.312 20.188 1.03 1 56.75 72 ASN A N 1
ATOM 552 C CA . ASN A 1 72 ? 14.281 20.656 -0.353 1 56.75 72 ASN A CA 1
ATOM 553 C C . ASN A 1 72 ? 15.109 21.922 -0.538 1 56.75 72 ASN A C 1
ATOM 555 O O . ASN A 1 72 ? 15.781 22.078 -1.561 1 56.75 72 ASN A O 1
ATOM 559 N N . ALA A 1 73 ? 14.906 22.719 0.401 1 56.31 73 ALA A N 1
ATOM 560 C CA . ALA A 1 73 ? 15.703 23.938 0.384 1 56.31 73 ALA A CA 1
ATOM 561 C C . ALA A 1 73 ? 17.188 23.641 0.56 1 56.31 73 ALA A C 1
ATOM 563 O O . ALA A 1 73 ? 18.031 24.281 -0.056 1 56.31 73 ALA A O 1
ATOM 564 N N . GLY A 1 74 ? 17.375 22.75 1.47 1 55.88 74 GLY A N 1
ATOM 565 C CA . GLY A 1 74 ? 18.75 22.312 1.625 1 55.88 74 GLY A CA 1
ATOM 566 C C . GLY A 1 74 ? 19.297 21.625 0.392 1 55.88 74 GLY A C 1
ATOM 567 O O . GLY A 1 74 ? 20.469 21.797 0.046 1 55.88 74 GLY A O 1
ATOM 568 N N . LYS A 1 75 ? 18.484 20.75 -0.134 1 55.5 75 LYS A N 1
ATOM 569 C CA . LYS A 1 75 ? 18.891 20.156 -1.396 1 55.5 75 LYS A CA 1
ATOM 570 C C . LYS A 1 75 ? 19.094 21.203 -2.477 1 55.5 75 LYS A C 1
ATOM 572 O O . LYS A 1 75 ? 19.938 21.062 -3.359 1 55.5 75 LYS A O 1
ATOM 577 N N . GLY A 1 76 ? 18.297 22.172 -2.531 1 51.53 76 GLY A N 1
ATOM 578 C CA . GLY A 1 76 ? 18.484 23.328 -3.406 1 51.53 76 GLY A CA 1
ATOM 579 C C . GLY A 1 76 ? 19.766 24.078 -3.107 1 51.53 76 GLY A C 1
ATOM 580 O O . GLY A 1 76 ? 20.484 24.5 -4.023 1 51.53 76 GLY A O 1
ATOM 581 N N . VAL A 1 77 ? 19.984 24.266 -1.936 1 51.31 77 VAL A N 1
ATOM 582 C CA . VAL A 1 77 ? 21.188 25.016 -1.566 1 51.31 77 VAL A CA 1
ATOM 583 C C . VAL A 1 77 ? 22.422 24.188 -1.881 1 51.31 77 VAL A C 1
ATOM 585 O O . VAL A 1 77 ? 23.422 24.703 -2.383 1 51.31 77 VAL A O 1
ATOM 588 N N . GLU A 1 78 ? 22.344 22.922 -1.609 1 50.38 78 GLU A N 1
ATOM 589 C CA . GLU A 1 78 ? 23.516 22.109 -1.886 1 50.38 78 GLU A CA 1
ATOM 590 C C . GLU A 1 78 ? 23.812 22.047 -3.383 1 50.38 78 GLU A C 1
ATOM 592 O O . GLU A 1 78 ? 24.969 21.984 -3.797 1 50.38 78 GLU A O 1
ATOM 597 N N . ARG A 1 79 ? 22.812 21.875 -4.16 1 52.38 79 ARG A N 1
ATOM 598 C CA . ARG A 1 79 ? 23.047 21.906 -5.598 1 52.38 79 ARG A CA 1
ATOM 599 C C . ARG A 1 79 ? 23.625 23.234 -6.039 1 52.38 79 ARG A C 1
ATOM 601 O O . ARG A 1 79 ? 24.406 23.297 -6.992 1 52.38 79 ARG A O 1
ATOM 608 N N . LYS A 1 80 ? 23.344 24.281 -5.383 1 52.12 80 LYS A N 1
ATOM 609 C CA . LYS A 1 80 ? 23.906 25.578 -5.762 1 52.12 80 LYS A CA 1
ATOM 610 C C . LYS A 1 80 ? 25.375 25.688 -5.352 1 52.12 80 LYS A C 1
ATOM 612 O O . LYS A 1 80 ? 26.172 26.312 -6.055 1 52.12 80 LYS A O 1
ATOM 617 N N . LEU A 1 81 ? 25.75 25.047 -4.336 1 57.22 81 LEU A N 1
ATOM 618 C CA . LEU A 1 81 ? 27.125 25.203 -3.893 1 57.22 81 LEU A CA 1
ATOM 619 C C . LEU A 1 81 ? 28.047 24.219 -4.629 1 57.22 81 LEU A C 1
ATOM 621 O O . LEU A 1 81 ? 29.266 24.375 -4.609 1 57.22 81 LEU A O 1
ATOM 625 N N . ALA A 1 82 ? 27.422 23.062 -4.965 1 55 82 ALA A N 1
ATOM 626 C CA . ALA A 1 82 ? 28.266 22.094 -5.648 1 55 82 ALA A CA 1
ATOM 627 C C . ALA A 1 82 ? 28.469 22.469 -7.113 1 55 82 ALA A C 1
ATOM 629 O O . ALA A 1 82 ? 29.219 21.812 -7.836 1 55 82 ALA A O 1
ATOM 630 N N . LYS A 1 83 ? 27.688 23.453 -7.469 1 42.44 83 LYS A N 1
ATOM 631 C CA . LYS A 1 83 ? 28.094 23.922 -8.789 1 42.44 83 LYS A CA 1
ATOM 632 C C . LYS A 1 83 ? 29.219 24.953 -8.688 1 42.44 83 LYS A C 1
ATOM 634 O O . LYS A 1 83 ? 29.234 25.766 -7.762 1 42.44 83 LYS A O 1
ATOM 639 N N . MET B 1 1 ? -1.904 -5.68 11.25 1 79.5 1 MET B N 1
ATOM 640 C CA . MET B 1 1 ? -1.458 -6.035 9.906 1 79.5 1 MET B CA 1
ATOM 641 C C . MET B 1 1 ? -0.891 -7.449 9.875 1 79.5 1 MET B C 1
ATOM 643 O O . MET B 1 1 ? -0.124 -7.832 10.758 1 79.5 1 MET B O 1
ATOM 647 N N . ASP B 1 2 ? -1.435 -8.344 8.953 1 89 2 ASP B N 1
ATOM 648 C CA . ASP B 1 2 ? -1.018 -9.742 8.859 1 89 2 ASP B CA 1
ATOM 649 C C . ASP B 1 2 ? 0.111 -9.906 7.844 1 89 2 ASP B C 1
ATOM 651 O O . ASP B 1 2 ? 0.271 -9.086 6.941 1 89 2 ASP B O 1
ATOM 655 N N . ALA B 1 3 ? 0.903 -10.961 8.172 1 95.38 3 ALA B N 1
ATOM 656 C CA . ALA B 1 3 ? 1.999 -11.297 7.266 1 95.38 3 ALA B CA 1
ATOM 657 C C . ALA B 1 3 ? 1.825 -12.703 6.695 1 95.38 3 ALA B C 1
ATOM 659 O O . ALA B 1 3 ? 1.41 -13.625 7.406 1 95.38 3 ALA B O 1
ATOM 660 N N . ILE B 1 4 ? 2.057 -12.852 5.418 1 96.69 4 ILE B N 1
ATOM 661 C CA . ILE B 1 4 ? 2.031 -14.141 4.738 1 96.69 4 ILE B CA 1
ATOM 662 C C . ILE B 1 4 ? 3.279 -14.289 3.871 1 96.69 4 ILE B C 1
ATOM 664 O O . ILE B 1 4 ? 3.936 -13.297 3.541 1 96.69 4 ILE B O 1
ATOM 668 N N . THR B 1 5 ? 3.6 -15.555 3.584 1 97.38 5 THR B N 1
ATOM 669 C CA . THR B 1 5 ? 4.828 -15.789 2.834 1 97.38 5 THR B CA 1
ATOM 670 C C . THR B 1 5 ? 4.566 -15.727 1.333 1 97.38 5 THR B C 1
ATOM 672 O O . THR B 1 5 ? 3.424 -15.875 0.89 1 97.38 5 THR B O 1
ATOM 675 N N . TYR B 1 6 ? 5.652 -15.547 0.658 1 97.12 6 TYR B N 1
ATOM 676 C CA . TYR B 1 6 ? 5.629 -15.562 -0.8 1 97.12 6 TYR B CA 1
ATOM 677 C C . TYR B 1 6 ? 4.992 -16.844 -1.321 1 97.12 6 TYR B C 1
ATOM 679 O O . TYR B 1 6 ? 4.133 -16.812 -2.205 1 97.12 6 TYR B O 1
ATOM 687 N N . THR B 1 7 ? 5.398 -17.953 -0.757 1 96.69 7 THR B N 1
ATOM 688 C CA . THR B 1 7 ? 4.945 -19.266 -1.213 1 96.69 7 THR B CA 1
ATOM 689 C C . THR B 1 7 ? 3.432 -19.406 -1.062 1 96.69 7 THR B C 1
ATOM 691 O O . THR B 1 7 ? 2.756 -19.922 -1.954 1 96.69 7 THR B O 1
ATOM 694 N N . THR B 1 8 ? 2.916 -18.891 0.016 1 97.12 8 THR B N 1
ATOM 695 C CA . THR B 1 8 ? 1.48 -18.953 0.272 1 97.12 8 THR B CA 1
ATOM 696 C C . THR B 1 8 ? 0.719 -18.078 -0.714 1 97.12 8 THR B C 1
ATOM 698 O O . THR B 1 8 ? -0.318 -18.469 -1.243 1 97.12 8 THR B O 1
ATOM 701 N N . VAL B 1 9 ? 1.28 -16.906 -0.988 1 97.75 9 VAL B N 1
ATOM 702 C CA . VAL B 1 9 ? 0.623 -15.977 -1.897 1 97.75 9 VAL B CA 1
ATOM 703 C C . VAL B 1 9 ? 0.659 -16.531 -3.32 1 97.75 9 VAL B C 1
ATOM 705 O O . VAL B 1 9 ? -0.328 -16.438 -4.055 1 97.75 9 VAL B O 1
ATOM 708 N N . ARG B 1 10 ? 1.751 -17.094 -3.66 1 96.31 10 ARG B N 1
ATOM 709 C CA . ARG B 1 10 ? 1.898 -17.656 -4.996 1 96.31 10 ARG B CA 1
ATOM 710 C C . ARG B 1 10 ? 0.843 -18.719 -5.258 1 96.31 10 ARG B C 1
ATOM 712 O O . ARG B 1 10 ? 0.283 -18.797 -6.352 1 96.31 10 ARG B O 1
ATOM 719 N N . ALA B 1 11 ? 0.532 -19.484 -4.266 1 96.56 11 ALA B N 1
ATOM 720 C CA . ALA B 1 11 ? -0.438 -20.562 -4.395 1 96.56 11 ALA B CA 1
ATOM 721 C C . ALA B 1 11 ? -1.866 -20.031 -4.34 1 96.56 11 ALA B C 1
ATOM 723 O O . ALA B 1 11 ? -2.795 -20.672 -4.836 1 96.56 11 ALA B O 1
ATOM 724 N N . ASN B 1 12 ? -2.014 -18.844 -3.719 1 97.5 12 ASN B N 1
ATOM 725 C CA . ASN B 1 12 ? -3.355 -18.344 -3.436 1 97.5 12 ASN B CA 1
ATOM 726 C C . ASN B 1 12 ? -3.477 -16.859 -3.752 1 97.5 12 ASN B C 1
ATOM 728 O O . ASN B 1 12 ? -4.059 -16.094 -2.975 1 97.5 12 ASN B O 1
ATOM 732 N N . LEU B 1 13 ? -2.967 -16.516 -4.867 1 97.44 13 LEU B N 1
ATOM 733 C CA . LEU B 1 13 ? -2.91 -15.102 -5.188 1 97.44 13 LEU B CA 1
ATOM 734 C C . LEU B 1 13 ? -4.312 -14.5 -5.262 1 97.44 13 LEU B C 1
ATOM 736 O O . LEU B 1 13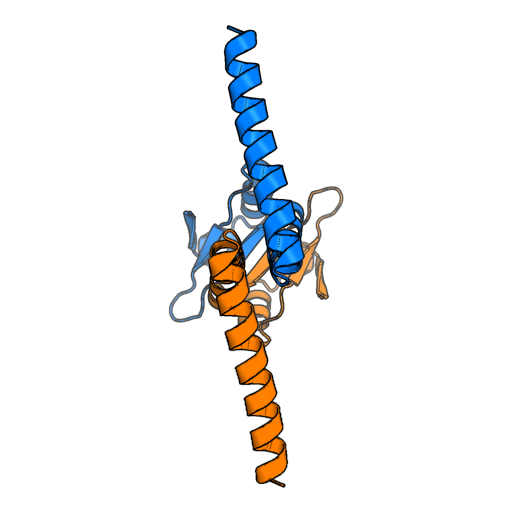 ? -4.574 -13.445 -4.676 1 97.44 13 LEU B O 1
ATOM 740 N N . SER B 1 14 ? -5.199 -15.172 -5.938 1 96.94 14 SER B N 1
ATOM 741 C CA . SER B 1 14 ? -6.566 -14.68 -6.09 1 96.94 14 SER B CA 1
ATOM 742 C C . SER B 1 14 ? -7.242 -14.508 -4.734 1 96.94 14 SER B C 1
ATOM 744 O O . SER B 1 14 ? -7.859 -13.469 -4.469 1 96.94 14 SER B O 1
ATOM 746 N N . LYS B 1 15 ? -7.145 -15.461 -3.883 1 97.19 15 LYS B N 1
ATOM 747 C CA . LYS B 1 15 ? -7.734 -15.414 -2.551 1 97.19 15 LYS B CA 1
ATOM 748 C C . LYS B 1 15 ? -7.133 -14.281 -1.725 1 97.19 15 LYS B C 1
ATOM 750 O O . LYS B 1 15 ? -7.844 -13.602 -0.972 1 97.19 15 LYS B O 1
ATOM 755 N N . THR B 1 16 ? -5.871 -14.117 -1.837 1 97.69 16 THR B N 1
ATOM 756 C CA . THR B 1 16 ? -5.184 -13.047 -1.119 1 97.69 16 THR B CA 1
ATOM 757 C C . THR B 1 16 ? -5.711 -11.68 -1.544 1 97.69 16 THR B C 1
ATOM 759 O O . THR B 1 16 ? -5.973 -10.82 -0.701 1 97.69 16 THR B O 1
ATOM 762 N N . MET B 1 17 ? -5.852 -11.516 -2.84 1 98 17 MET B N 1
ATOM 763 C CA . MET B 1 17 ? -6.383 -10.266 -3.363 1 98 17 MET B CA 1
ATOM 764 C C . MET B 1 17 ? -7.809 -10.031 -2.881 1 98 17 MET B C 1
ATOM 766 O O . MET B 1 17 ? -8.172 -8.906 -2.523 1 98 17 MET B O 1
ATOM 770 N N . ASP B 1 18 ? -8.609 -11.078 -2.818 1 97.69 18 ASP B N 1
ATOM 771 C CA . ASP B 1 18 ? -9.969 -10.969 -2.303 1 97.69 18 ASP B CA 1
ATOM 772 C C . ASP B 1 18 ? -9.969 -10.531 -0.839 1 97.69 18 ASP B C 1
ATOM 774 O O . ASP B 1 18 ? -10.797 -9.719 -0.427 1 97.69 18 ASP B O 1
ATOM 778 N N . ARG B 1 19 ? -9.094 -11.047 -0.137 1 97 19 ARG B N 1
ATOM 779 C CA . ARG B 1 19 ? -9.008 -10.797 1.297 1 97 19 ARG B CA 1
ATOM 780 C C . ARG B 1 19 ? -8.75 -9.32 1.575 1 97 19 ARG B C 1
ATOM 782 O O . ARG B 1 19 ? -9.422 -8.703 2.404 1 97 19 ARG B O 1
ATOM 789 N N . VAL B 1 20 ? -7.828 -8.711 0.852 1 97.19 20 VAL B N 1
ATOM 790 C CA . VAL B 1 20 ? -7.461 -7.324 1.128 1 97.19 20 VAL B CA 1
ATOM 791 C C . VAL B 1 20 ? -8.586 -6.395 0.687 1 97.19 20 VAL B C 1
ATOM 793 O O . VAL B 1 20 ? -8.766 -5.312 1.252 1 97.19 20 VAL B O 1
ATOM 796 N N . CYS B 1 21 ? -9.344 -6.809 -0.293 1 97.12 21 CYS B N 1
ATOM 797 C CA . CYS B 1 21 ? -10.461 -6 -0.766 1 97.12 21 CYS B CA 1
ATOM 798 C C . CYS B 1 21 ? -11.664 -6.137 0.16 1 97.12 21 CYS B C 1
ATOM 800 O O . CYS B 1 21 ? -12.359 -5.156 0.424 1 97.12 21 CYS B O 1
ATOM 802 N N . SER B 1 22 ? -11.883 -7.324 0.637 1 96.38 22 SER B N 1
ATOM 803 C CA . SER B 1 22 ? -13.047 -7.582 1.475 1 96.38 22 SER B CA 1
ATOM 804 C C . SER B 1 22 ? -12.836 -7.055 2.891 1 96.38 22 SER B C 1
ATOM 806 O O . SER B 1 22 ? -13.727 -6.41 3.457 1 96.38 22 SER B O 1
ATOM 808 N N . ASP B 1 23 ? -11.656 -7.305 3.48 1 94.75 23 ASP B N 1
ATOM 809 C CA . ASP B 1 23 ? -11.383 -6.953 4.871 1 94.75 23 ASP B CA 1
ATOM 810 C C . ASP B 1 23 ? -10.852 -5.523 4.984 1 94.75 23 ASP B C 1
ATOM 812 O O . ASP B 1 23 ? -10.828 -4.953 6.078 1 94.75 23 ASP B O 1
ATOM 816 N N . HIS B 1 24 ? -10.43 -5.027 3.891 1 94.62 24 HIS B N 1
ATOM 817 C CA . HIS B 1 24 ? -9.836 -3.697 3.861 1 94.62 24 HIS B CA 1
ATOM 818 C C . HIS B 1 24 ? -8.648 -3.6 4.816 1 94.62 24 HIS B C 1
ATOM 820 O O . HIS B 1 24 ? -8.523 -2.619 5.555 1 94.62 24 HIS B O 1
ATOM 826 N N . GLU B 1 25 ? -7.938 -4.656 4.902 1 94.19 25 GLU B N 1
ATOM 827 C CA . GLU B 1 25 ? -6.711 -4.719 5.695 1 94.19 25 GLU B CA 1
ATOM 828 C C . GLU B 1 25 ? -5.512 -5.066 4.82 1 94.19 25 GLU B C 1
ATOM 830 O O . GLU B 1 25 ? -5.559 -6.012 4.035 1 94.19 25 GLU B O 1
ATOM 835 N N . ALA B 1 26 ? -4.473 -4.301 5.023 1 96.44 26 ALA B N 1
ATOM 836 C CA . ALA B 1 26 ? -3.246 -4.535 4.266 1 96.44 26 ALA B CA 1
ATOM 837 C C . ALA B 1 26 ? -2.568 -5.828 4.699 1 96.44 26 ALA B C 1
ATOM 839 O O . ALA B 1 26 ? -2.678 -6.234 5.859 1 96.44 26 ALA B O 1
ATOM 840 N N . LEU B 1 27 ? -1.867 -6.441 3.74 1 97.69 27 LEU B N 1
ATOM 841 C CA . LEU B 1 27 ? -1.137 -7.672 4.012 1 97.69 27 LEU B CA 1
ATOM 842 C C . LEU B 1 27 ? 0.336 -7.523 3.641 1 97.69 27 LEU B C 1
ATOM 844 O O . LEU B 1 27 ? 0.663 -6.996 2.576 1 97.69 27 LEU B O 1
ATOM 848 N N . ILE B 1 28 ? 1.139 -7.996 4.602 1 98.25 28 ILE B N 1
ATOM 849 C CA . ILE B 1 28 ? 2.57 -8.031 4.324 1 98.25 28 ILE B CA 1
ATOM 850 C C . ILE B 1 28 ? 2.938 -9.375 3.695 1 98.25 28 ILE B C 1
ATOM 852 O O . ILE B 1 28 ? 2.523 -10.43 4.18 1 98.25 28 ILE B O 1
ATOM 856 N N . ILE B 1 29 ? 3.668 -9.289 2.619 1 98.38 29 ILE B N 1
ATOM 857 C CA . ILE B 1 29 ? 4.164 -10.492 1.965 1 98.38 29 ILE B CA 1
ATOM 858 C C . ILE B 1 29 ? 5.676 -10.594 2.141 1 98.38 29 ILE B C 1
ATOM 860 O O . ILE B 1 29 ? 6.422 -9.734 1.649 1 98.38 29 ILE B O 1
ATOM 864 N N . THR B 1 30 ? 6.031 -11.648 2.781 1 97.94 30 THR B N 1
ATOM 865 C CA . THR B 1 30 ? 7.449 -11.805 3.1 1 97.94 30 THR B CA 1
ATOM 866 C C . THR B 1 30 ? 8.109 -12.812 2.162 1 97.94 30 THR B C 1
ATOM 868 O O . THR B 1 30 ? 7.445 -13.719 1.66 1 97.94 30 THR B O 1
ATOM 871 N N . ARG B 1 31 ? 9.422 -12.57 1.926 1 95.06 31 ARG B N 1
ATOM 872 C CA . ARG B 1 31 ? 10.266 -13.453 1.127 1 95.06 31 ARG B CA 1
ATOM 873 C C . ARG B 1 31 ? 11.57 -13.773 1.856 1 95.06 31 ARG B C 1
ATOM 875 O O . ARG B 1 31 ? 12.117 -12.93 2.566 1 95.06 31 ARG B O 1
ATOM 882 N N . ASN B 1 32 ? 11.93 -14.984 1.666 1 92.25 32 ASN B N 1
ATOM 883 C CA . ASN B 1 32 ? 13.172 -15.391 2.316 1 92.25 32 ASN B CA 1
ATOM 884 C C . ASN B 1 32 ? 14.367 -14.602 1.789 1 92.25 32 ASN B C 1
ATOM 886 O O . ASN B 1 32 ? 14.672 -14.648 0.597 1 92.25 32 ASN B O 1
ATOM 890 N N . GLY B 1 33 ? 14.992 -13.805 2.693 1 92.81 33 GLY B N 1
ATOM 891 C CA . GLY B 1 33 ? 16.219 -13.102 2.379 1 92.81 33 GLY B CA 1
ATOM 892 C C . GLY B 1 33 ? 16.016 -11.898 1.482 1 92.81 33 GLY B C 1
ATOM 893 O O . GLY B 1 33 ? 16.969 -11.297 0.997 1 92.81 33 GLY B O 1
ATOM 894 N N . GLN B 1 34 ? 14.844 -11.625 1.12 1 95.06 34 GLN B N 1
ATOM 895 C CA . GLN B 1 34 ? 14.555 -10.508 0.225 1 95.06 34 GLN B CA 1
ATOM 896 C C . GLN B 1 34 ? 13.609 -9.508 0.882 1 95.06 34 GLN B C 1
ATOM 898 O O . GLN B 1 34 ? 13.047 -9.781 1.944 1 95.06 34 GLN B O 1
ATOM 903 N N . GLN B 1 35 ? 13.523 -8.367 0.24 1 96.12 35 GLN B N 1
ATOM 904 C CA . GLN B 1 35 ? 12.633 -7.328 0.752 1 96.12 35 GLN B CA 1
ATOM 905 C C . GLN B 1 35 ? 11.172 -7.766 0.667 1 96.12 35 GLN B C 1
ATOM 907 O O . GLN B 1 35 ? 10.766 -8.406 -0.303 1 96.12 35 GLN B O 1
ATOM 912 N N . SER B 1 36 ? 10.453 -7.336 1.646 1 98.06 36 SER B N 1
ATOM 913 C CA . SER B 1 36 ? 9.023 -7.637 1.685 1 98.06 36 SER B CA 1
ATOM 914 C C . SER B 1 36 ? 8.219 -6.57 0.95 1 98.06 36 SER B C 1
ATOM 916 O O . SER B 1 36 ? 8.719 -5.473 0.694 1 98.06 36 SER B O 1
ATOM 918 N N . VAL B 1 37 ? 6.973 -6.98 0.604 1 98.44 37 VAL B N 1
ATOM 919 C CA . VAL B 1 37 ? 6.051 -6.055 -0.047 1 98.44 37 VAL B CA 1
ATOM 920 C C . VAL B 1 37 ? 4.715 -6.051 0.693 1 98.44 37 VAL B C 1
ATOM 922 O O . VAL B 1 37 ? 4.477 -6.895 1.562 1 98.44 37 VA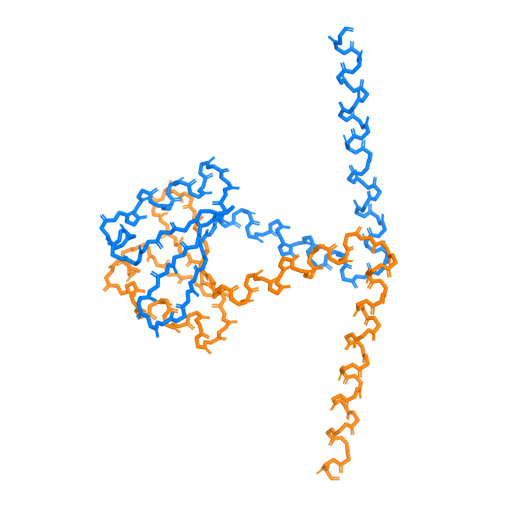L B O 1
ATOM 925 N N . VAL B 1 38 ? 3.906 -5.047 0.379 1 98.44 38 VAL B N 1
ATOM 926 C CA . VAL B 1 38 ? 2.574 -4.906 0.958 1 98.44 38 VAL B CA 1
ATOM 927 C C . VAL B 1 38 ? 1.528 -4.871 -0.153 1 98.44 38 VAL B C 1
ATOM 929 O O . VAL B 1 38 ? 1.746 -4.262 -1.201 1 98.44 38 VAL B O 1
ATOM 932 N N . MET B 1 39 ? 0.422 -5.582 0.168 1 98.5 39 MET B N 1
ATOM 933 C CA . MET B 1 39 ? -0.736 -5.551 -0.721 1 98.5 39 MET B CA 1
ATOM 934 C C . MET B 1 39 ? -1.949 -4.957 -0.014 1 98.5 39 MET B C 1
ATOM 936 O O . MET B 1 39 ? -2.244 -5.312 1.128 1 98.5 39 MET B O 1
ATOM 940 N N . LEU B 1 40 ? -2.582 -4.059 -0.674 1 97.69 40 LEU B N 1
ATOM 941 C CA . LEU B 1 40 ? -3.834 -3.502 -0.169 1 97.69 40 LEU B CA 1
ATOM 942 C C . LEU B 1 40 ? -4.785 -3.176 -1.314 1 97.69 40 LEU B C 1
ATOM 944 O O . LEU B 1 40 ? -4.367 -3.096 -2.473 1 97.69 40 LEU B O 1
ATOM 948 N N . SER B 1 41 ? -6.066 -3.02 -1.021 1 97.88 41 SER B N 1
ATOM 949 C CA . SER B 1 41 ? -7.027 -2.697 -2.072 1 97.88 41 SER B CA 1
ATOM 950 C C . SER B 1 41 ? -6.707 -1.354 -2.719 1 97.88 41 SER B C 1
ATOM 952 O O . SER B 1 41 ? -6.18 -0.452 -2.064 1 97.88 41 SER B O 1
ATOM 954 N N . LEU B 1 42 ? -6.996 -1.241 -3.977 1 97.38 42 LEU B N 1
ATOM 955 C CA . LEU B 1 42 ? -6.797 0.038 -4.648 1 97.38 42 LEU B CA 1
ATOM 956 C C . LEU B 1 42 ? -7.562 1.15 -3.939 1 97.38 42 LEU B C 1
ATOM 958 O O . LEU B 1 42 ? -7.047 2.26 -3.783 1 97.38 42 LEU B O 1
ATOM 962 N N . GLU B 1 43 ? -8.711 0.866 -3.51 1 95.25 43 GLU B N 1
ATOM 963 C CA . GLU B 1 43 ? -9.539 1.836 -2.795 1 95.25 43 GLU B CA 1
ATOM 964 C C . GLU B 1 43 ? -8.836 2.334 -1.534 1 95.25 43 GLU B C 1
ATOM 966 O O . GLU B 1 43 ? -8.75 3.543 -1.303 1 95.25 43 GLU B O 1
ATOM 971 N N . ASP B 1 44 ? -8.32 1.436 -0.779 1 94.5 44 ASP B N 1
ATOM 972 C CA . ASP B 1 44 ? -7.648 1.796 0.464 1 94.5 44 ASP B CA 1
ATOM 973 C C . ASP B 1 44 ? -6.359 2.568 0.184 1 94.5 44 ASP B C 1
ATOM 975 O O . ASP B 1 44 ? -6.012 3.492 0.922 1 94.5 44 ASP B O 1
ATOM 979 N N . TYR B 1 45 ? -5.695 2.193 -0.805 1 95.5 45 TYR B N 1
ATOM 980 C CA . TYR B 1 45 ? -4.469 2.891 -1.183 1 95.5 45 TYR B CA 1
ATOM 981 C C . TYR B 1 45 ? -4.758 4.336 -1.564 1 95.5 45 TYR B C 1
ATOM 983 O O . TYR B 1 45 ? -4.066 5.254 -1.117 1 95.5 45 TYR B O 1
ATOM 991 N N . LYS B 1 46 ? -5.793 4.551 -2.34 1 93.31 46 LYS B N 1
ATOM 992 C CA . LYS B 1 46 ? -6.176 5.891 -2.764 1 93.31 46 LYS B CA 1
ATOM 993 C C . LYS B 1 46 ? -6.566 6.758 -1.568 1 93.31 46 LYS B C 1
ATOM 995 O O . LYS B 1 46 ? -6.227 7.941 -1.518 1 93.31 46 LYS B O 1
ATOM 1000 N N . ALA B 1 47 ? -7.289 6.176 -0.703 1 90 47 ALA B N 1
ATOM 1001 C CA . ALA B 1 47 ? -7.68 6.891 0.508 1 90 47 ALA B CA 1
ATOM 1002 C C . ALA B 1 47 ? -6.457 7.312 1.315 1 90 47 ALA B C 1
ATOM 1004 O O . ALA B 1 47 ? -6.387 8.445 1.805 1 90 47 ALA B O 1
ATOM 1005 N N . LEU B 1 48 ? -5.5 6.41 1.466 1 89.69 48 LEU B N 1
ATOM 1006 C CA . LEU B 1 48 ? -4.266 6.676 2.197 1 89.69 48 LEU B CA 1
ATOM 1007 C C . LEU B 1 48 ? -3.457 7.777 1.519 1 89.69 48 LEU B C 1
ATOM 1009 O O . LEU B 1 48 ? -2.957 8.688 2.184 1 89.69 48 LEU B O 1
ATOM 1013 N N . GLU B 1 49 ? -3.318 7.676 0.265 1 88.69 49 GLU B N 1
ATOM 1014 C CA . GLU B 1 49 ? -2.594 8.672 -0.519 1 88.69 49 GLU B CA 1
ATOM 1015 C C . GLU B 1 49 ? -3.256 10.047 -0.418 1 88.69 49 GLU B C 1
ATOM 1017 O O . GLU B 1 49 ? -2.576 11.055 -0.245 1 88.69 49 GLU B O 1
ATOM 1022 N N . GLU B 1 50 ? -4.566 10.094 -0.564 1 84.38 50 GLU B N 1
ATOM 1023 C CA . GLU B 1 50 ? -5.324 11.336 -0.447 1 84.38 50 GLU B CA 1
ATOM 1024 C C . GLU B 1 50 ? -5.137 11.969 0.928 1 84.38 50 GLU B C 1
ATOM 1026 O O . GLU B 1 50 ? -4.941 13.18 1.036 1 84.38 50 GLU B O 1
ATOM 1031 N N . THR B 1 51 ? -5.199 11.078 1.86 1 81.31 51 THR B N 1
ATOM 1032 C CA . THR B 1 51 ? -5.004 11.547 3.227 1 81.31 51 THR B CA 1
ATOM 1033 C C . THR B 1 51 ? -3.611 12.148 3.395 1 81.31 51 THR B C 1
ATOM 1035 O O . THR B 1 51 ? -3.465 13.25 3.932 1 81.31 51 THR B O 1
ATOM 1038 N N . ALA B 1 52 ? -2.604 11.461 2.893 1 82.62 52 ALA B N 1
ATOM 1039 C CA . ALA B 1 52 ? -1.229 11.953 2.973 1 82.62 52 ALA B CA 1
ATOM 1040 C C . ALA B 1 52 ? -1.071 13.273 2.225 1 82.62 52 ALA B C 1
ATOM 1042 O O . ALA B 1 52 ? -0.391 14.18 2.699 1 82.62 52 ALA B O 1
ATOM 1043 N N . TYR B 1 53 ? -1.685 13.352 1.114 1 81 53 TYR B N 1
ATOM 1044 C CA . TYR B 1 53 ? -1.609 14.547 0.282 1 81 53 TYR B CA 1
ATOM 1045 C C . TYR B 1 53 ? -2.303 15.719 0.957 1 81 53 TYR B C 1
ATOM 1047 O O . TYR B 1 53 ? -1.759 16.828 1.002 1 81 53 TYR B O 1
ATOM 1055 N N . LEU B 1 54 ? -3.512 15.531 1.461 1 75.19 54 LEU B N 1
ATOM 1056 C CA . LEU B 1 54 ? -4.324 16.578 2.072 1 75.19 54 LEU B CA 1
ATOM 1057 C C . LEU B 1 54 ? -3.658 17.109 3.334 1 75.19 54 LEU B C 1
ATOM 1059 O O . LEU B 1 54 ? -3.748 18.312 3.627 1 75.19 54 LEU B O 1
ATOM 1063 N N . LEU B 1 55 ? -2.99 16.266 3.932 1 73.31 55 LEU B N 1
ATOM 1064 C CA . LEU B 1 55 ? -2.412 16.641 5.219 1 73.31 55 LEU B CA 1
ATOM 1065 C C . LEU B 1 55 ? -1.037 17.266 5.035 1 73.31 55 LEU B C 1
ATOM 1067 O O . LEU B 1 55 ? -0.424 17.719 6.004 1 73.31 55 LEU B O 1
ATOM 1071 N N . ARG B 1 56 ? -0.581 17.25 3.832 1 72.5 56 ARG B N 1
ATOM 1072 C CA . ARG B 1 56 ? 0.727 17.844 3.557 1 72.5 56 ARG B CA 1
ATOM 1073 C C . ARG B 1 56 ? 0.709 19.344 3.785 1 72.5 56 ARG B C 1
ATOM 1075 O O . ARG B 1 56 ? 1.753 19.953 4.031 1 72.5 56 ARG B O 1
ATOM 1082 N N . THR B 1 57 ? -0.367 20.047 3.672 1 71 57 THR B N 1
ATOM 1083 C CA . THR B 1 57 ? -0.448 21.469 4.016 1 71 57 THR B CA 1
ATOM 1084 C C . THR B 1 57 ? -1.188 21.672 5.336 1 71 57 THR B C 1
ATOM 1086 O O . THR B 1 57 ? -2.199 21 5.59 1 71 57 THR B O 1
ATOM 1089 N N . PRO B 1 58 ? -0.589 22.531 6.215 1 64.69 58 PRO B N 1
ATOM 1090 C CA . PRO B 1 58 ? -1.203 22.766 7.527 1 64.69 58 PRO B CA 1
ATOM 1091 C C . PRO B 1 58 ? -2.686 23.109 7.43 1 64.69 58 PRO B C 1
ATOM 1093 O O . PRO B 1 58 ? -3.484 22.672 8.258 1 64.69 58 PRO B O 1
ATOM 1096 N N . ALA B 1 59 ? -2.973 23.906 6.512 1 66.75 59 ALA B N 1
ATOM 1097 C CA . ALA B 1 59 ? -4.363 24.328 6.359 1 66.75 59 ALA B CA 1
ATOM 1098 C C . ALA B 1 59 ? -5.266 23.141 6.059 1 66.75 59 ALA B C 1
ATOM 1100 O O . ALA B 1 59 ? -6.344 23 6.645 1 66.75 59 ALA B O 1
ATOM 1101 N N . ASN B 1 60 ? -4.789 22.281 5.219 1 67.44 60 ASN B N 1
ATOM 1102 C CA . ASN B 1 60 ? -5.57 21.125 4.828 1 67.44 60 ASN B CA 1
ATOM 1103 C C . ASN B 1 60 ? -5.637 20.094 5.949 1 67.44 60 ASN B C 1
ATOM 1105 O O . ASN B 1 60 ? -6.68 19.469 6.164 1 67.44 60 ASN B O 1
ATOM 1109 N N . ALA B 1 61 ? -4.551 20.031 6.562 1 66.62 61 ALA B N 1
ATOM 1110 C CA . ALA B 1 61 ? -4.512 19.109 7.691 1 66.62 61 ALA B CA 1
ATOM 1111 C C . ALA B 1 61 ? -5.543 19.484 8.75 1 66.62 61 ALA B C 1
ATOM 1113 O O . ALA B 1 61 ? -6.27 18.641 9.258 1 66.62 61 ALA B O 1
ATOM 1114 N N . LYS B 1 62 ? -5.578 20.688 9.016 1 65.06 62 LYS B N 1
ATOM 1115 C CA . LYS B 1 62 ? -6.527 21.172 10.008 1 65.06 62 LYS B CA 1
ATOM 1116 C C . LYS B 1 62 ? -7.965 20.891 9.586 1 65.06 62 LYS B C 1
ATOM 1118 O O . LYS B 1 62 ? -8.773 20.422 10.398 1 65.06 62 LYS B O 1
ATOM 1123 N N . ARG B 1 63 ? -8.211 21.141 8.391 1 66.62 63 ARG B N 1
ATOM 1124 C CA . ARG B 1 63 ? -9.555 20.922 7.875 1 66.62 63 ARG B CA 1
ATOM 1125 C C . ARG B 1 63 ? -9.945 19.453 7.961 1 66.62 63 ARG B C 1
ATOM 1127 O O . ARG B 1 63 ? -11.07 19.125 8.359 1 66.62 63 ARG B O 1
ATOM 1134 N N . LEU B 1 64 ? -9.039 18.641 7.594 1 63.78 64 LEU B N 1
ATOM 1135 C CA . LEU B 1 64 ? -9.297 17.203 7.57 1 63.78 64 LEU B CA 1
ATOM 1136 C C . LEU B 1 64 ? -9.492 16.656 8.984 1 63.78 64 LEU B C 1
ATOM 1138 O O . LEU B 1 64 ? -10.359 15.812 9.211 1 63.78 64 LEU B O 1
ATOM 1142 N N . LEU B 1 65 ? -8.695 17.125 9.797 1 64.94 65 LEU B N 1
ATOM 1143 C CA . LEU B 1 65 ? -8.805 16.688 11.18 1 64.94 65 LEU B CA 1
ATOM 1144 C C . LEU B 1 65 ? -10.125 17.125 11.797 1 64.94 65 LEU B C 1
ATOM 1146 O O . LEU B 1 65 ? -10.742 16.375 12.562 1 64.94 65 LEU B O 1
ATOM 1150 N N . THR B 1 66 ? -10.422 18.281 11.43 1 65.44 66 THR B N 1
ATOM 1151 C CA . THR B 1 66 ? -11.688 18.812 11.914 1 65.44 66 THR B CA 1
ATOM 1152 C C . THR B 1 66 ? -12.859 17.984 11.375 1 65.44 66 THR B C 1
ATOM 1154 O O . THR B 1 66 ? -13.781 17.656 12.109 1 65.44 66 THR B O 1
ATOM 1157 N N . ALA B 1 67 ? -12.82 17.656 10.109 1 62.91 67 ALA B N 1
ATOM 1158 C CA . ALA B 1 67 ? -13.867 16.844 9.477 1 62.91 67 ALA B CA 1
ATOM 1159 C C . ALA B 1 67 ? -13.945 15.461 10.125 1 62.91 67 ALA B C 1
ATOM 1161 O O . ALA B 1 67 ? -15.047 14.953 10.375 1 62.91 67 ALA B O 1
ATOM 1162 N N . ALA B 1 68 ? -12.836 14.898 10.352 1 61.97 68 ALA B N 1
ATOM 1163 C CA . ALA B 1 68 ? -12.773 13.578 10.984 1 61.97 68 ALA B CA 1
ATOM 1164 C C . ALA B 1 68 ? -13.336 13.617 12.398 1 61.97 68 ALA B C 1
ATOM 1166 O O . ALA B 1 68 ? -14.047 12.695 12.812 1 61.97 68 ALA B O 1
ATOM 1167 N N . ALA B 1 69 ? -13.016 14.609 13.141 1 59.72 69 ALA B N 1
ATOM 1168 C CA . ALA B 1 69 ? -13.531 14.805 14.492 1 59.72 69 ALA B CA 1
ATOM 1169 C C . ALA B 1 69 ? -15.047 14.977 14.492 1 59.72 69 ALA B C 1
ATOM 1171 O O . ALA B 1 69 ? -15.742 14.461 15.367 1 59.72 69 ALA B O 1
ATOM 1172 N N . GLN B 1 70 ? -15.516 15.648 13.547 1 62.97 70 GLN B N 1
ATOM 1173 C CA . GLN B 1 70 ? -16.953 15.867 13.422 1 62.97 70 GLN B CA 1
ATOM 1174 C C . GLN B 1 70 ? -17.672 14.57 13.094 1 62.97 70 GLN B C 1
ATOM 1176 O O . GLN B 1 70 ? -18.766 14.312 13.625 1 62.97 70 GLN B O 1
ATOM 1181 N N . LEU B 1 71 ? -17.031 13.797 12.242 1 58.47 71 LEU B N 1
ATOM 1182 C CA . LEU B 1 71 ? -17.609 12.5 11.898 1 58.47 71 LEU B CA 1
ATOM 1183 C C . LEU B 1 71 ? -17.656 11.586 13.117 1 58.47 71 LEU B C 1
ATOM 1185 O O . LEU B 1 71 ? -18.641 10.883 13.336 1 58.47 71 LEU B O 1
ATOM 1189 N N . ASN B 1 72 ? -16.562 11.602 13.727 1 56.53 72 ASN B N 1
ATOM 1190 C CA . ASN B 1 72 ? -16.5 10.797 14.938 1 56.53 72 ASN B CA 1
ATOM 1191 C C . ASN B 1 72 ? -17.469 11.305 16 1 56.53 72 ASN B C 1
ATOM 1193 O O . ASN B 1 72 ? -18.094 10.516 16.719 1 56.53 72 ASN B O 1
ATOM 1197 N N . ALA B 1 73 ? -17.438 12.555 16.094 1 56.53 73 ALA B N 1
ATOM 1198 C CA . ALA B 1 73 ? -18.375 13.18 17.016 1 56.53 73 ALA B CA 1
ATOM 1199 C C . ALA B 1 73 ? -19.828 12.945 16.578 1 56.53 73 ALA B C 1
ATOM 1201 O O . ALA B 1 73 ? -20.703 12.742 17.406 1 56.53 73 ALA B O 1
ATOM 1202 N N . GLY B 1 74 ? -19.953 13.094 15.312 1 55.75 74 GLY B N 1
ATOM 1203 C CA . GLY B 1 74 ? -21.281 12.789 14.797 1 55.75 74 GLY B CA 1
ATOM 1204 C C . GLY B 1 74 ? -21.672 11.328 14.969 1 55.75 74 GLY B C 1
ATOM 1205 O O . GLY B 1 74 ? -22.828 11.016 15.242 1 55.75 74 GLY B O 1
ATOM 1206 N N . LYS B 1 75 ? -20.719 10.5 14.625 1 55.38 75 LYS B N 1
ATOM 1207 C CA . LYS B 1 75 ? -20.969 9.086 14.883 1 55.38 75 LYS B CA 1
ATOM 1208 C C . LYS B 1 75 ? -21.219 8.828 16.359 1 55.38 75 LYS B C 1
ATOM 1210 O O . LYS B 1 75 ? -22 7.945 16.719 1 55.38 75 LYS B O 1
ATOM 1215 N N . GLY B 1 76 ? -20.547 9.453 17.203 1 50.97 76 GLY B N 1
ATOM 1216 C CA . GLY B 1 76 ? -20.844 9.422 18.641 1 50.97 76 GLY B CA 1
ATOM 1217 C C . GLY B 1 76 ? -22.219 9.945 18.969 1 50.97 76 GLY B C 1
ATOM 1218 O O . GLY B 1 76 ? -22.922 9.375 19.812 1 50.97 76 GLY B O 1
ATOM 1219 N N . VAL B 1 77 ? -22.531 10.945 18.375 1 51.59 77 VAL B N 1
ATOM 1220 C CA . VAL B 1 77 ? -23.844 11.516 18.656 1 51.59 77 VAL B CA 1
ATOM 1221 C C . VAL B 1 77 ? -24.938 10.602 18.125 1 51.59 77 VAL B C 1
ATOM 1223 O O . VAL B 1 77 ? -25.953 10.391 18.781 1 51.59 77 VAL B O 1
ATOM 1226 N N . GLU B 1 78 ? -24.734 10.094 16.969 1 50.5 78 GLU B N 1
ATOM 1227 C CA . GLU B 1 78 ? -25.766 9.234 16.422 1 50.5 78 GLU B CA 1
ATOM 1228 C C . GLU B 1 78 ? -25.953 7.973 17.266 1 50.5 78 GLU B C 1
ATOM 1230 O O . GLU B 1 78 ? -27.062 7.461 17.406 1 50.5 78 GLU B O 1
ATOM 1235 N N . ARG B 1 79 ? -24.891 7.43 17.68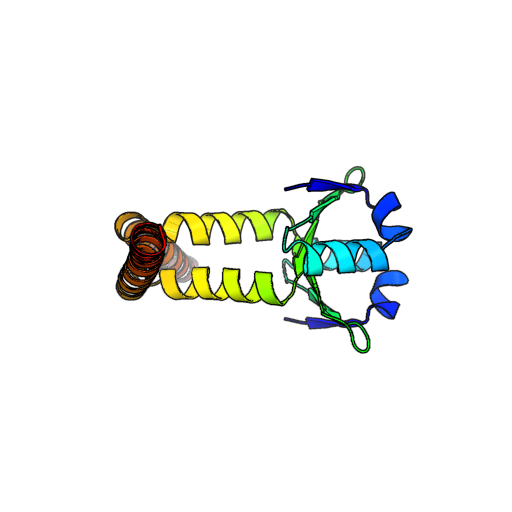8 1 53.25 79 ARG B N 1
ATOM 1236 C CA . ARG B 1 79 ? -25.031 6.27 18.562 1 53.25 79 ARG B CA 1
ATOM 1237 C C . ARG B 1 79 ? -25.75 6.637 19.844 1 53.25 79 ARG B C 1
ATOM 1239 O O . ARG B 1 79 ? -26.453 5.805 20.438 1 53.25 79 ARG B O 1
ATOM 1246 N N . LYS B 1 80 ? -25.625 7.828 20.312 1 51.31 80 LYS B N 1
ATOM 1247 C CA . LYS B 1 80 ? -26.312 8.227 21.531 1 51.31 80 LYS B CA 1
ATOM 1248 C C . LYS B 1 80 ? -27.812 8.414 21.266 1 51.31 80 LYS B C 1
ATOM 1250 O O . LYS B 1 80 ? -28.641 8.156 22.156 1 51.31 80 LYS B O 1
ATOM 1255 N N . LEU B 1 81 ? -28.125 8.797 20.078 1 58.75 81 LEU B N 1
ATOM 1256 C CA . LEU B 1 81 ? -29.547 9.039 19.812 1 58.75 81 LEU B CA 1
ATOM 1257 C C . LEU B 1 81 ? -30.266 7.746 19.453 1 58.75 81 LEU B C 1
ATOM 1259 O O . LEU B 1 81 ? -31.5 7.676 19.5 1 58.75 81 LEU B O 1
ATOM 1263 N N . ALA B 1 82 ? -29.484 6.836 18.844 1 52.47 82 ALA B N 1
ATOM 1264 C CA . ALA B 1 82 ? -30.141 5.59 18.469 1 52.47 82 ALA B CA 1
ATOM 1265 C C . ALA B 1 82 ? -30.281 4.66 19.656 1 52.47 82 ALA B C 1
ATOM 1267 O O . ALA B 1 82 ? -30.938 3.617 19.578 1 52.47 82 ALA B O 1
ATOM 1268 N N . LYS B 1 83 ? -29.641 5.082 20.703 1 41.53 83 LYS B N 1
ATOM 1269 C CA . LYS B 1 83 ? -30.016 4.277 21.859 1 41.53 83 LYS B CA 1
ATOM 1270 C C . LYS B 1 83 ? -31.281 4.828 22.516 1 41.53 83 LYS B C 1
ATOM 1272 O O . LYS B 1 83 ? -31.469 6.043 22.594 1 41.53 83 LYS B O 1
#

InterPro domains:
  IPR006442 Type II toxin-antitoxin system, antitoxin Phd/YefM [PF02604] (1-73)
  IPR036165 YefM-like superfamily [SSF143120] (1-80)
  IPR051405 phD/YefM antitoxin [PTHR33713] (1-78)

Foldseek 3Di:
DEEDEPVVCVVPVVVVLVCQVVVVDKYWYDYDPDDIDIDHDPVSVVVVVVLVVQCVDVVSVVVVVVVVVVVVVVVVVVVVVVD/DEEDEPVVCVVPVVVVLVCQVVVVDKYWYDYDPDDIDIDHDPVSVVVVVVLVVQCVDVVSVVVVVVVVVVVVVVVVVVVVVVD

pLDDT: mean 82.42, std 17.33, range [41.53, 98.5]

Radius of gyration: 19.24 Å; Cα contacts (8 Å, |Δi|>4): 226; chains: 2; bounding box: 58×46×38 Å

Secondary structure (DSSP, 8-state):
-EEEEHHHHHHTHHHHHHHHHHH---EEEEETTEEEEEEEEHHHHHHHHHHHHHTTSHHHHHHHHHHHHHHHHHHHHHHHH--/-EEEEHHHHHHTHHHHHHHHHHH---EEEEETTEEEEEEEEHHHHHHHHHHHHHTTSHHHHHHHHHHHHHHHHHHHHHHHHH-